Protein AF-Q626S1-F1 (afdb_monomer)

Sequence (153 aa):
MSGNAQKKAASRSMATKKLIIDEFKRRLRDNIKSLNDNFYHIIQAAKVNPDDNAFKNQTGKMTEFYTIKNEMAVRAQLMVRASDELLRLTTDLKEFLILHDFHFLTHNIKQAESQCEDTLRQQSHLHQALDTDVSNMLFALEEEIADNFFLGH

Solvent-accessible surface area (backbone atoms only — not comparable to full-atom values): 8349 Å² total; per-residue (Å²): 126,68,70,62,55,54,52,53,51,52,51,50,51,52,53,52,51,50,53,52,51,52,48,51,54,46,52,51,52,54,29,53,49,49,36,51,55,33,51,50,51,43,54,61,71,67,57,82,64,90,82,61,71,75,84,80,51,65,69,65,51,53,55,50,50,53,50,52,53,52,50,42,52,52,32,53,52,52,34,52,52,29,49,52,52,50,54,51,49,53,50,54,50,51,52,52,51,55,56,50,48,50,53,51,50,54,50,51,50,54,50,50,50,52,53,49,51,53,50,51,52,52,52,51,52,53,50,52,52,50,52,51,53,51,53,52,52,51,51,53,52,52,50,52,48,49,64,70,60,61,74,76,117

Foldseek 3Di:
DPPVVVVVVVVVVVVVVVVVVVVLVVLVVVLVCLLVVLVVLLVVLPDDDPPPPCPDDPVVVVVVVVVSVVSNVVSVVSNVVSVVSVVVSVVVVVVSCVVVVVVVVVVVVVVVVVVVVVVVVVVVVVVVVVVVVVVVVVVVVVVVCCVPPVVPD

InterPro domains:
  IPR009332 Mediator of RNA polymerase II transcription subunit 22 [PF06179] (27-135)
  IPR009332 Mediator of RNA polymerase II transcription subunit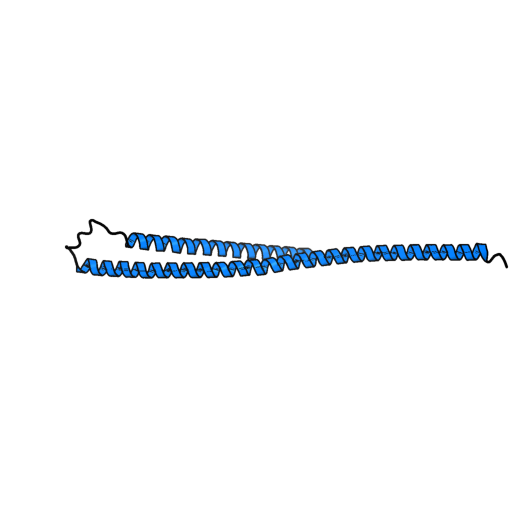 22 [PTHR12434] (4-146)

Radius of gyration: 39.5 Å; Cα contacts (8 Å, |Δi|>4): 34; chains: 1; bounding box: 108×38×96 Å

pLDDT: mean 87.19, std 14.75, range [42.84, 98.75]

Nearest PDB structures (foldseek):
  5y06-assembly1_A  TM=3.766E-01  e=2.842E+00  Mycolicibacterium smegmatis MC2 155
  6ixe-assembly1_A  TM=3.106E-01  e=7.900E+00  Homo sapiens

Secondary structure (DSSP, 8-state):
-HHHHHHHHHHHHHHHHHHHHHHHHHHHHHHHHHHHHHHHHHHHHTPPPTT--TTS-HHHHHHHHHHHHHHHHHHHHHHHHHHHHHHHHHHHHHHHHHHHHHHHHHHHHHHHHHHHHHHHHHHHHHHHHHHHHHHHHHHHHHHHHHHHHGGG-

Mean predicted aligned error: 12.05 Å

Organism: Caenorhabditis briggsae (NCBI:txid6238)

Structure (mmCIF, N/CA/C/O backbone):
data_AF-Q626S1-F1
#
_entry.id   AF-Q626S1-F1
#
loop_
_atom_site.group_PDB
_atom_site.id
_atom_site.type_symbol
_atom_site.label_atom_id
_atom_site.label_alt_id
_atom_site.label_comp_id
_atom_site.label_asym_id
_atom_site.label_entity_id
_atom_site.label_seq_id
_atom_site.pdbx_PDB_ins_code
_atom_site.Cartn_x
_atom_site.Cartn_y
_atom_site.Cartn_z
_atom_site.occupancy
_atom_site.B_iso_or_equiv
_atom_site.auth_seq_id
_atom_site.auth_comp_id
_atom_site.auth_asym_id
_atom_site.auth_atom_id
_atom_site.pdbx_PDB_model_num
ATOM 1 N N . MET A 1 1 ? 7.092 -1.794 -38.006 1.00 43.47 1 MET A N 1
ATOM 2 C CA . MET A 1 1 ? 6.064 -2.723 -37.465 1.00 43.47 1 MET A CA 1
ATOM 3 C C . MET A 1 1 ? 6.169 -2.968 -35.945 1.00 43.47 1 MET A C 1
ATOM 5 O O . MET A 1 1 ? 5.135 -3.189 -35.329 1.00 43.47 1 MET A O 1
ATOM 9 N N . SER A 1 2 ? 7.352 -2.880 -35.310 1.00 54.88 2 SER A N 1
ATOM 10 C CA . SER A 1 2 ? 7.557 -3.176 -33.867 1.00 54.88 2 SER A CA 1
ATOM 11 C C . SER A 1 2 ? 6.795 -2.256 -32.877 1.00 54.88 2 SER A C 1
ATOM 13 O O . SER A 1 2 ? 6.186 -2.738 -31.919 1.00 54.88 2 SER A O 1
ATOM 15 N N . GLY A 1 3 ? 6.703 -0.946 -33.143 1.00 51.97 3 GLY A N 1
ATOM 16 C CA . GLY A 1 3 ? 6.137 0.016 -32.179 1.00 51.97 3 GLY A CA 1
ATOM 17 C C . GLY A 1 3 ? 4.656 -0.179 -31.812 1.00 51.97 3 GLY A C 1
ATOM 18 O O . GLY A 1 3 ? 4.233 0.216 -30.725 1.00 51.97 3 GLY A O 1
ATOM 19 N N . ASN A 1 4 ? 3.851 -0.818 -32.672 1.00 61.94 4 ASN A N 1
ATOM 20 C CA . ASN A 1 4 ? 2.421 -1.015 -32.400 1.00 61.94 4 ASN A CA 1
ATOM 21 C C . ASN A 1 4 ? 2.167 -2.178 -31.420 1.00 61.94 4 ASN A C 1
ATOM 23 O O . ASN A 1 4 ? 1.224 -2.136 -30.628 1.00 61.94 4 ASN A O 1
ATOM 27 N N . ALA A 1 5 ? 3.028 -3.202 -31.432 1.00 60.31 5 ALA A N 1
ATOM 28 C CA . ALA A 1 5 ? 2.944 -4.330 -30.504 1.00 60.31 5 ALA A CA 1
ATOM 29 C C . ALA A 1 5 ? 3.339 -3.914 -29.077 1.00 60.31 5 ALA A C 1
ATOM 31 O O . ALA A 1 5 ? 2.648 -4.260 -28.117 1.00 60.31 5 ALA A O 1
ATOM 32 N N . GLN A 1 6 ? 4.389 -3.099 -28.947 1.00 59.03 6 GLN A N 1
ATOM 33 C CA . GLN A 1 6 ? 4.902 -2.623 -27.660 1.00 59.03 6 GLN A CA 1
ATOM 34 C C . GLN A 1 6 ? 3.920 -1.664 -26.968 1.00 59.03 6 GLN A C 1
ATOM 36 O O . GLN A 1 6 ? 3.636 -1.829 -25.782 1.00 59.03 6 GLN A O 1
ATOM 41 N N . LYS A 1 7 ? 3.278 -0.755 -27.722 1.00 59.50 7 LYS A N 1
ATOM 42 C CA . LYS A 1 7 ? 2.186 0.095 -27.206 1.00 59.50 7 LYS A CA 1
ATOM 43 C C . LYS A 1 7 ? 0.988 -0.724 -26.710 1.00 59.50 7 LYS A C 1
ATOM 45 O O . LYS A 1 7 ? 0.467 -0.454 -25.629 1.00 59.50 7 LYS A O 1
ATOM 50 N N . LYS A 1 8 ? 0.573 -1.761 -27.453 1.00 56.78 8 LYS A N 1
ATOM 51 C CA . LYS A 1 8 ? -0.513 -2.668 -27.028 1.00 56.78 8 LYS A CA 1
ATOM 52 C C . LYS A 1 8 ? -0.146 -3.481 -25.782 1.00 56.78 8 LYS A C 1
ATOM 54 O O . LYS A 1 8 ? -1.013 -3.732 -24.948 1.00 56.78 8 LYS A O 1
ATOM 59 N N . ALA A 1 9 ? 1.106 -3.919 -25.648 1.00 61.66 9 ALA A N 1
ATOM 60 C CA . ALA A 1 9 ? 1.583 -4.628 -24.460 1.00 61.66 9 ALA A CA 1
ATOM 61 C C . ALA A 1 9 ? 1.616 -3.712 -23.225 1.00 61.66 9 ALA A C 1
ATOM 63 O O . ALA A 1 9 ? 1.086 -4.085 -22.180 1.00 61.66 9 ALA A O 1
ATOM 64 N N . ALA A 1 10 ? 2.136 -2.488 -23.366 1.00 64.06 10 ALA A N 1
ATOM 65 C CA . ALA A 1 10 ? 2.145 -1.487 -22.300 1.00 64.06 10 ALA A CA 1
ATOM 66 C C . ALA A 1 10 ? 0.722 -1.105 -21.855 1.00 64.06 10 ALA A C 1
ATOM 68 O O . ALA A 1 10 ? 0.434 -1.069 -20.662 1.00 64.06 10 ALA A O 1
ATOM 69 N N . SER A 1 11 ? -0.197 -0.900 -22.805 1.00 57.75 11 SER A N 1
ATOM 70 C CA . SER A 1 11 ? -1.607 -0.613 -22.514 1.00 57.75 11 SER A CA 1
ATOM 71 C C . SER A 1 11 ? -2.292 -1.755 -21.753 1.00 57.75 11 SER A C 1
ATOM 73 O O . SER A 1 11 ? -2.967 -1.500 -20.754 1.00 57.75 11 SER A O 1
ATOM 75 N N . ARG A 1 12 ? -2.060 -3.016 -22.154 1.00 62.16 12 ARG A N 1
ATOM 76 C CA . ARG A 1 12 ? -2.550 -4.190 -21.411 1.00 62.16 12 ARG A CA 1
ATOM 77 C C . ARG A 1 12 ? -1.968 -4.253 -20.001 1.00 62.16 12 ARG A C 1
ATOM 79 O O . ARG A 1 12 ? -2.728 -4.428 -19.058 1.00 62.16 12 ARG A O 1
ATOM 86 N N . SER A 1 13 ? -0.661 -4.031 -19.847 1.00 73.81 13 SER A N 1
ATOM 87 C CA . SER A 1 13 ? -0.008 -3.983 -18.532 1.00 73.81 13 SER A CA 1
ATOM 88 C C . SER A 1 13 ? -0.624 -2.910 -17.626 1.00 73.81 13 SER A C 1
ATOM 90 O O . SER A 1 13 ? -0.918 -3.182 -16.466 1.00 73.81 13 SER A O 1
ATOM 92 N N . MET A 1 14 ? -0.899 -1.715 -18.158 1.00 73.38 14 MET A N 1
ATOM 93 C CA . MET A 1 14 ? -1.547 -0.633 -17.409 1.00 73.38 14 MET A CA 1
ATOM 94 C C . MET A 1 14 ? -2.982 -0.977 -16.994 1.00 73.38 14 MET A C 1
ATOM 96 O O . MET A 1 14 ? -3.372 -0.693 -15.861 1.00 73.38 14 MET A O 1
ATOM 100 N N . ALA A 1 15 ? -3.760 -1.613 -17.875 1.00 75.81 15 ALA A N 1
ATOM 101 C CA . ALA A 1 15 ? -5.107 -2.073 -17.545 1.00 75.81 15 ALA A CA 1
ATOM 102 C C . ALA A 1 15 ? -5.080 -3.124 -16.423 1.00 75.81 15 ALA A C 1
ATOM 104 O O . ALA A 1 15 ? -5.834 -3.007 -15.458 1.00 75.81 15 ALA A O 1
ATOM 105 N N . THR A 1 16 ? -4.161 -4.092 -16.498 1.00 83.31 16 THR A N 1
ATOM 106 C CA . THR A 1 16 ? -3.956 -5.097 -15.446 1.00 83.31 16 THR A CA 1
ATOM 107 C C . THR A 1 16 ? -3.553 -4.451 -14.119 1.00 83.31 16 THR A C 1
ATOM 109 O O . THR A 1 16 ? -4.148 -4.768 -13.093 1.00 83.31 16 THR A O 1
ATOM 112 N N . LYS A 1 17 ? -2.624 -3.481 -14.125 1.00 84.25 17 LYS A N 1
ATOM 113 C CA . LYS A 1 17 ? -2.235 -2.727 -12.918 1.00 84.25 17 LYS A CA 1
ATOM 114 C C . LYS A 1 17 ? -3.426 -2.030 -12.270 1.00 84.25 17 LYS A C 1
ATOM 116 O O . LYS A 1 17 ? -3.591 -2.101 -11.057 1.00 84.25 17 LYS A O 1
ATOM 121 N N . LYS A 1 18 ? -4.263 -1.365 -13.071 1.00 88.88 18 LYS A N 1
ATOM 122 C CA . LYS A 1 18 ? -5.450 -0.672 -12.562 1.00 88.88 18 LYS A CA 1
ATOM 123 C C . LYS A 1 18 ? -6.416 -1.644 -11.885 1.00 88.88 18 LYS A C 1
ATOM 125 O O . LYS A 1 18 ? -6.856 -1.364 -10.777 1.00 88.88 18 LYS A O 1
ATOM 130 N N . LEU A 1 19 ? -6.693 -2.786 -12.517 1.00 92.06 19 LEU A N 1
ATOM 131 C CA . LEU A 1 19 ? -7.578 -3.808 -11.955 1.00 92.06 19 LEU A CA 1
ATOM 132 C C . LEU A 1 19 ? -7.053 -4.357 -10.623 1.00 92.06 19 LEU A C 1
ATOM 134 O O . LEU A 1 19 ? -7.821 -4.444 -9.669 1.00 92.06 19 LEU A O 1
ATOM 138 N N . ILE A 1 20 ? -5.750 -4.643 -10.532 1.00 92.19 20 ILE A N 1
ATOM 139 C CA . ILE A 1 20 ? -5.119 -5.109 -9.287 1.00 92.19 20 ILE A CA 1
ATOM 140 C C . ILE A 1 20 ? -5.234 -4.047 -8.184 1.00 92.19 20 ILE A C 1
ATOM 142 O O . ILE A 1 20 ? -5.618 -4.348 -7.056 1.00 92.19 20 ILE A O 1
ATOM 146 N N . ILE A 1 21 ? -4.955 -2.779 -8.503 1.00 93.38 21 ILE A N 1
ATOM 147 C CA . ILE A 1 21 ? -5.075 -1.677 -7.538 1.00 93.38 21 ILE A CA 1
ATOM 148 C C . ILE A 1 21 ? -6.527 -1.509 -7.071 1.00 93.38 21 ILE A C 1
ATOM 150 O O . ILE A 1 21 ? -6.773 -1.290 -5.883 1.00 93.38 21 ILE A O 1
ATOM 154 N N . ASP A 1 22 ? -7.495 -1.603 -7.981 1.00 96.06 22 ASP A N 1
ATOM 155 C CA . ASP A 1 22 ? -8.914 -1.495 -7.643 1.00 96.06 22 ASP A CA 1
ATOM 156 C C . ASP A 1 22 ? -9.370 -2.668 -6.758 1.00 96.06 22 ASP A C 1
ATOM 158 O O . ASP A 1 22 ? -10.128 -2.462 -5.803 1.00 96.06 22 ASP A O 1
ATOM 162 N N . GLU A 1 23 ? -8.841 -3.872 -6.990 1.00 97.12 23 GLU A N 1
ATOM 163 C CA . GLU A 1 23 ? -9.035 -5.032 -6.121 1.00 97.12 23 GLU A CA 1
ATOM 164 C C . GLU A 1 23 ? -8.430 -4.824 -4.726 1.00 97.12 23 GLU A C 1
ATOM 166 O O . GLU A 1 23 ? -9.115 -5.050 -3.726 1.00 97.12 23 GLU A O 1
ATOM 171 N N . PHE A 1 24 ? -7.192 -4.334 -4.629 1.00 97.75 24 PHE A N 1
ATOM 172 C CA . PHE A 1 24 ? -6.558 -4.017 -3.346 1.00 97.75 24 PHE A CA 1
ATOM 173 C C . PHE A 1 24 ? -7.348 -2.972 -2.559 1.00 97.75 24 PHE A C 1
ATOM 175 O O . PHE A 1 24 ? -7.618 -3.154 -1.371 1.00 97.75 24 PHE A O 1
ATOM 182 N N . LYS A 1 25 ? -7.803 -1.905 -3.225 1.00 98.00 25 LYS A N 1
ATOM 183 C CA . LYS A 1 25 ? -8.664 -0.889 -2.607 1.00 98.00 25 LYS A CA 1
ATOM 184 C C . LYS A 1 25 ? -9.986 -1.481 -2.124 1.00 98.00 25 LYS A C 1
ATOM 186 O O . LYS A 1 25 ? -10.474 -1.085 -1.067 1.00 98.00 25 LYS A O 1
ATOM 191 N N . ARG A 1 26 ? -10.585 -2.398 -2.891 1.00 98.50 26 ARG A N 1
ATOM 192 C CA . ARG A 1 26 ? -11.812 -3.100 -2.493 1.00 98.50 26 ARG A CA 1
ATOM 193 C C . ARG A 1 26 ? -11.571 -3.946 -1.245 1.00 98.50 26 ARG A C 1
ATOM 195 O O . ARG A 1 26 ? -12.264 -3.744 -0.257 1.00 98.50 26 ARG A O 1
ATOM 202 N N . ARG A 1 27 ? -10.546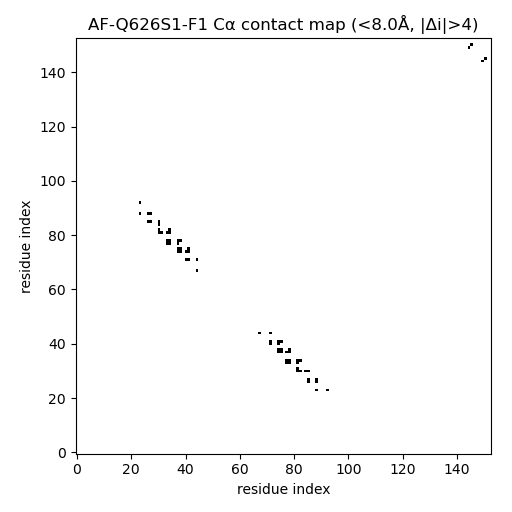 -4.803 -1.251 1.00 98.44 27 ARG A N 1
ATOM 203 C CA . ARG A 1 27 ? -10.163 -5.636 -0.097 1.00 98.44 27 ARG A CA 1
ATOM 204 C C . ARG A 1 27 ? -9.901 -4.799 1.152 1.00 98.44 27 ARG A C 1
ATOM 206 O O . ARG A 1 27 ? -10.364 -5.168 2.225 1.00 98.44 27 ARG A O 1
ATOM 213 N N . LEU A 1 28 ? -9.211 -3.665 1.022 1.00 98.69 28 LEU A N 1
ATOM 214 C CA . LEU A 1 28 ? -8.989 -2.746 2.138 1.00 98.69 28 LEU A CA 1
ATOM 215 C C . LEU A 1 28 ? -10.318 -2.242 2.716 1.00 98.69 28 LEU A C 1
ATOM 217 O O . LEU A 1 28 ? -10.554 -2.371 3.914 1.00 98.69 28 LEU A O 1
ATOM 221 N N . ARG A 1 29 ? -11.200 -1.693 1.869 1.00 98.56 29 ARG A N 1
ATOM 222 C CA . ARG A 1 29 ? -12.496 -1.160 2.316 1.00 98.56 29 ARG A CA 1
ATOM 223 C C . ARG A 1 29 ? -13.368 -2.230 2.965 1.00 98.56 29 ARG A C 1
ATOM 225 O O . ARG A 1 29 ? -13.925 -1.975 4.027 1.00 98.56 29 ARG A O 1
ATOM 232 N N . ASP A 1 30 ? -13.465 -3.403 2.347 1.00 98.69 30 ASP A N 1
ATOM 233 C CA . ASP A 1 30 ? -14.319 -4.497 2.816 1.00 98.69 30 ASP A CA 1
ATOM 234 C C . ASP A 1 30 ? 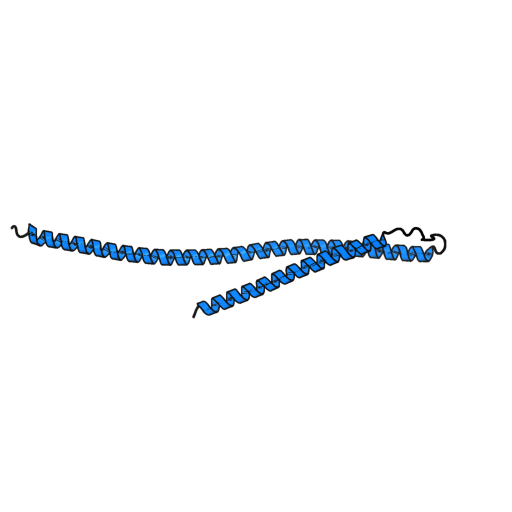-13.849 -5.011 4.189 1.00 98.69 30 ASP A C 1
ATOM 236 O O . ASP A 1 30 ? -14.661 -5.186 5.099 1.00 98.69 30 ASP A O 1
ATOM 240 N N . ASN A 1 31 ? -12.536 -5.182 4.381 1.00 98.75 31 ASN A N 1
ATOM 241 C CA . ASN A 1 31 ? -11.988 -5.659 5.654 1.00 98.75 31 ASN A CA 1
ATOM 242 C C . ASN A 1 31 ? -12.045 -4.599 6.762 1.00 98.75 31 ASN A C 1
ATOM 244 O O . ASN A 1 31 ? -12.391 -4.931 7.893 1.00 98.75 31 ASN A O 1
ATOM 248 N N . ILE A 1 32 ? -11.781 -3.323 6.456 1.00 98.62 32 ILE A N 1
ATOM 249 C CA . ILE A 1 32 ? -11.945 -2.230 7.431 1.00 98.62 32 ILE A CA 1
ATOM 250 C C . ILE A 1 32 ? -13.410 -2.087 7.847 1.00 98.62 32 ILE A C 1
ATOM 252 O O . ILE A 1 32 ? -13.703 -1.933 9.032 1.00 98.62 32 ILE A O 1
ATOM 256 N N . LYS A 1 33 ? -14.342 -2.192 6.894 1.00 98.56 33 LYS A N 1
ATOM 257 C CA . LYS A 1 33 ? -15.774 -2.210 7.198 1.00 98.56 33 LYS A CA 1
ATOM 258 C C . LYS A 1 33 ? -16.128 -3.379 8.115 1.00 98.56 33 LYS A C 1
ATOM 260 O O . LYS A 1 33 ? -16.759 -3.163 9.140 1.00 98.56 33 LYS A O 1
ATOM 265 N N . SER A 1 34 ? -15.664 -4.587 7.794 1.00 98.56 34 SER A N 1
ATOM 266 C CA . SER A 1 34 ? -15.877 -5.770 8.634 1.00 98.56 34 SER A CA 1
ATOM 267 C C . SER A 1 34 ? -15.347 -5.573 10.059 1.00 98.56 34 SER A C 1
ATOM 269 O O . SER A 1 34 ? -16.045 -5.899 11.018 1.00 98.56 34 SER A O 1
ATOM 271 N N . LEU A 1 35 ? -14.149 -5.002 10.224 1.00 98.69 35 LEU A N 1
ATOM 272 C CA . LEU A 1 35 ? -13.595 -4.687 11.545 1.00 98.69 35 LEU A CA 1
ATOM 273 C C . LEU A 1 35 ? -14.495 -3.726 12.322 1.00 98.69 35 LEU A C 1
ATOM 275 O O . LEU A 1 35 ? -14.857 -4.017 13.461 1.00 98.69 35 LEU A O 1
ATOM 279 N N . ASN A 1 36 ? -14.879 -2.613 11.697 1.00 98.56 36 ASN A N 1
ATOM 280 C CA . ASN A 1 36 ? -15.688 -1.579 12.334 1.00 98.56 36 ASN A CA 1
ATOM 281 C C . ASN A 1 36 ? -17.084 -2.087 12.705 1.00 98.56 36 ASN A C 1
ATOM 283 O O . ASN A 1 36 ? -17.520 -1.883 13.837 1.00 98.56 36 ASN A O 1
ATOM 287 N N . ASP A 1 37 ? -17.762 -2.774 11.784 1.00 98.56 37 ASP A N 1
ATOM 288 C CA . ASP A 1 37 ? -19.118 -3.284 11.991 1.00 98.56 37 ASP A CA 1
ATOM 289 C C . ASP A 1 37 ? -19.129 -4.329 13.120 1.00 98.56 37 ASP A C 1
ATOM 291 O O . ASP A 1 37 ? -19.935 -4.249 14.049 1.00 98.56 37 ASP A O 1
ATOM 295 N N . ASN A 1 38 ? -18.192 -5.285 13.102 1.00 98.50 38 ASN A N 1
ATOM 296 C CA . ASN A 1 38 ? -18.110 -6.305 14.149 1.00 98.50 38 ASN A CA 1
ATOM 297 C C . ASN A 1 38 ? -17.730 -5.712 15.508 1.00 98.50 38 ASN A C 1
ATOM 299 O O . ASN A 1 38 ? -18.340 -6.081 16.514 1.00 98.50 38 ASN A O 1
ATOM 303 N N . PHE A 1 39 ? -16.783 -4.772 15.543 1.00 98.44 39 PHE A N 1
ATOM 304 C CA . PHE A 1 39 ? -16.417 -4.075 16.773 1.00 98.44 39 PHE A CA 1
ATOM 305 C C . PHE A 1 39 ? -17.606 -3.305 17.351 1.00 98.44 39 PHE A C 1
ATOM 307 O O . PHE A 1 39 ? -17.925 -3.452 18.530 1.00 98.44 39 PHE A O 1
ATOM 314 N N . TYR A 1 40 ? -18.316 -2.546 16.515 1.00 97.88 40 TYR A N 1
ATOM 315 C CA . TYR A 1 40 ? -19.509 -1.807 16.917 1.00 97.88 40 TYR A CA 1
ATOM 316 C C . TYR A 1 40 ? -20.565 -2.723 17.546 1.00 97.88 40 TYR A C 1
ATOM 318 O O . TYR A 1 40 ? -21.064 -2.434 18.633 1.00 97.88 40 TYR A O 1
ATOM 326 N N . HIS A 1 41 ? -20.868 -3.861 16.918 1.00 96.25 41 HIS A N 1
ATOM 327 C CA . HIS A 1 41 ? -21.846 -4.809 17.453 1.00 96.25 41 HIS A CA 1
ATOM 328 C C . HIS A 1 41 ? -21.412 -5.449 18.778 1.00 96.25 41 HIS A C 1
ATOM 330 O O . HIS A 1 41 ? -22.253 -5.632 19.656 1.00 96.25 41 HIS A O 1
ATOM 336 N N . ILE A 1 42 ? -20.118 -5.738 18.963 1.00 97.12 42 ILE A N 1
ATOM 337 C CA . ILE A 1 42 ? -19.586 -6.214 20.251 1.00 97.12 42 ILE A CA 1
ATOM 338 C C . ILE A 1 42 ? -19.817 -5.165 21.343 1.00 97.12 42 ILE A C 1
ATOM 340 O O . ILE A 1 42 ? -20.290 -5.504 22.426 1.00 97.12 42 ILE A O 1
ATOM 344 N N . ILE A 1 43 ? -19.525 -3.893 21.060 1.00 95.06 43 ILE A N 1
ATOM 345 C CA . ILE A 1 43 ? -19.743 -2.809 22.023 1.00 95.06 43 ILE A CA 1
ATOM 346 C C . ILE A 1 43 ? -21.228 -2.661 22.352 1.00 95.06 43 ILE A C 1
ATOM 348 O O . ILE A 1 43 ? -21.574 -2.545 23.523 1.00 95.06 43 ILE A O 1
ATOM 352 N N . GLN A 1 44 ? -22.110 -2.718 21.351 1.00 92.62 44 GLN A N 1
ATOM 353 C CA . GLN A 1 44 ? -23.557 -2.624 21.559 1.00 92.62 44 GLN A CA 1
ATOM 354 C C . GLN A 1 44 ? -24.097 -3.771 22.421 1.00 92.62 44 GLN A C 1
ATOM 356 O O . GLN A 1 44 ? -24.907 -3.520 23.310 1.00 92.62 44 GLN A O 1
ATOM 361 N N . ALA A 1 45 ? -23.615 -4.996 22.203 1.00 89.62 45 ALA A N 1
ATOM 362 C CA . ALA A 1 45 ? -23.964 -6.169 23.002 1.00 89.62 45 ALA A CA 1
ATOM 363 C C . ALA A 1 45 ? -23.441 -6.097 24.448 1.00 89.62 45 ALA A C 1
ATOM 365 O O . ALA A 1 45 ? -24.059 -6.642 25.357 1.00 89.62 45 ALA A O 1
ATOM 366 N N . ALA A 1 46 ? -22.318 -5.411 24.674 1.00 88.00 46 ALA A N 1
ATOM 367 C CA . ALA A 1 46 ? -21.724 -5.240 25.998 1.00 88.00 46 ALA A CA 1
ATOM 368 C C . ALA A 1 46 ? -22.380 -4.124 26.837 1.00 88.00 46 ALA A C 1
ATOM 370 O O . ALA A 1 46 ? -22.029 -3.953 28.007 1.00 88.00 46 ALA A O 1
ATOM 371 N N . LYS A 1 47 ? -23.305 -3.337 26.269 1.00 85.88 47 LYS A N 1
ATOM 372 C CA . LYS A 1 47 ? -23.977 -2.255 27.001 1.00 85.88 47 LYS A CA 1
ATOM 373 C C . LYS A 1 47 ? -24.877 -2.826 28.094 1.00 85.88 47 LYS A C 1
ATOM 375 O O . LYS A 1 47 ? -25.795 -3.592 27.824 1.00 85.88 47 LYS A O 1
ATOM 380 N N . VAL A 1 48 ? -24.655 -2.380 29.326 1.00 74.94 48 VAL A N 1
ATOM 381 C CA . VAL A 1 48 ? -25.526 -2.688 30.465 1.00 74.94 48 VAL A CA 1
ATOM 382 C C . VAL A 1 48 ? -26.772 -1.808 30.385 1.00 74.94 48 VAL A C 1
ATOM 384 O O . VAL A 1 48 ? -26.661 -0.582 30.429 1.00 74.94 48 VAL A O 1
ATOM 387 N N . ASN A 1 49 ? -27.956 -2.416 30.283 1.00 72.00 49 ASN A N 1
ATOM 388 C CA . ASN A 1 49 ? -29.218 -1.690 30.411 1.00 72.00 49 ASN A CA 1
ATOM 389 C C . ASN A 1 49 ? -29.604 -1.586 31.896 1.00 72.00 49 ASN A C 1
ATOM 391 O O . ASN A 1 49 ? -29.772 -2.619 32.544 1.00 72.00 49 ASN A O 1
ATOM 395 N N . PRO A 1 50 ? -29.767 -0.373 32.451 1.00 68.00 50 PRO A N 1
ATOM 396 C CA . PRO A 1 50 ? -30.117 -0.199 33.862 1.00 68.00 50 PRO A CA 1
ATOM 397 C C . PRO A 1 50 ? -31.531 -0.706 34.187 1.00 68.00 50 PRO A C 1
ATOM 399 O O . PRO A 1 50 ? -31.768 -1.179 35.294 1.00 68.00 50 PRO A O 1
ATOM 402 N N . ASP A 1 51 ? -32.446 -0.667 33.213 1.00 66.81 51 ASP A N 1
ATOM 403 C CA . ASP A 1 51 ? -33.850 -1.081 33.365 1.00 66.81 51 ASP A CA 1
ATOM 404 C C . ASP A 1 51 ? -34.069 -2.587 33.223 1.00 66.81 51 ASP A C 1
ATOM 406 O O . ASP A 1 51 ? -35.211 -3.064 33.175 1.00 66.81 51 ASP A O 1
ATOM 410 N N . ASP A 1 52 ? -32.986 -3.356 33.124 1.00 63.22 52 ASP A N 1
ATOM 411 C CA . ASP A 1 52 ? -33.078 -4.780 32.904 1.00 63.22 52 ASP A CA 1
ATOM 412 C C . ASP A 1 52 ? -33.512 -5.467 34.208 1.00 63.22 52 ASP A C 1
ATOM 414 O O . ASP A 1 52 ? -32.705 -5.968 34.984 1.00 63.22 52 ASP A O 1
ATOM 418 N N . ASN A 1 53 ? -34.825 -5.441 34.470 1.00 54.75 53 ASN A N 1
ATOM 419 C CA . ASN A 1 53 ? -35.524 -5.997 35.628 1.00 54.75 53 ASN A CA 1
ATOM 420 C C . ASN A 1 53 ? -35.211 -7.499 35.775 1.00 54.75 53 ASN A C 1
ATOM 422 O O . ASN A 1 53 ? -35.971 -8.372 35.347 1.00 54.75 53 ASN A O 1
ATOM 426 N N . ALA A 1 54 ? -34.048 -7.807 36.350 1.00 55.91 54 ALA A N 1
ATOM 427 C CA . ALA A 1 54 ? -33.376 -9.107 36.350 1.00 55.91 54 ALA A CA 1
ATOM 428 C C . ALA A 1 54 ? -34.169 -10.239 37.020 1.00 55.91 54 ALA A C 1
ATOM 430 O O . ALA A 1 54 ? -33.855 -11.410 36.834 1.00 55.91 54 ALA A O 1
ATOM 431 N N . PHE A 1 55 ? -35.235 -9.919 37.752 1.00 54.47 55 PHE A N 1
ATOM 432 C CA . PHE A 1 55 ? -35.897 -10.868 38.643 1.00 54.47 55 PHE A CA 1
ATOM 433 C C . PHE A 1 55 ? -37.133 -11.574 38.066 1.00 54.47 55 PHE A C 1
ATOM 435 O O . PHE A 1 55 ? -37.634 -12.489 38.710 1.00 54.47 55 PHE A O 1
ATOM 442 N N . LYS A 1 56 ? -37.645 -11.201 36.881 1.00 57.53 56 LYS A N 1
ATOM 443 C CA . LYS A 1 56 ? -38.959 -11.708 36.420 1.00 57.53 56 LYS A CA 1
ATOM 444 C C . LYS A 1 56 ? -38.930 -12.925 35.483 1.00 57.53 56 LYS A C 1
ATOM 446 O O . LYS A 1 56 ? -39.944 -13.601 35.388 1.00 57.53 56 LYS A O 1
ATOM 451 N N . ASN A 1 57 ? -37.817 -13.225 34.805 1.00 56.00 57 ASN A N 1
ATOM 452 C CA . ASN A 1 57 ? -37.752 -14.339 33.841 1.00 56.00 57 ASN A CA 1
ATOM 453 C C . ASN A 1 57 ? -36.330 -14.928 33.738 1.00 56.00 57 ASN A C 1
ATOM 455 O O . ASN A 1 57 ? -35.571 -14.600 32.828 1.00 56.00 57 ASN A O 1
ATOM 459 N N . GLN A 1 58 ? -35.942 -15.783 34.690 1.00 63.66 58 GLN A N 1
ATOM 460 C CA . GLN A 1 58 ? -34.566 -16.304 34.777 1.00 63.66 58 GLN A CA 1
ATOM 461 C C . GLN A 1 58 ? -34.170 -17.163 33.560 1.00 63.66 58 GLN A C 1
ATOM 463 O O . GLN A 1 58 ? -33.088 -16.981 33.006 1.00 63.66 58 GLN A O 1
ATOM 468 N N . THR A 1 59 ? -35.046 -18.056 33.088 1.00 67.56 59 THR A N 1
ATOM 469 C CA . THR A 1 59 ? -34.712 -19.007 32.007 1.00 67.56 59 THR A CA 1
ATOM 470 C C . THR A 1 59 ? -34.557 -18.335 30.638 1.00 67.56 59 THR A C 1
ATOM 472 O O . THR A 1 59 ? -33.623 -18.646 29.896 1.00 67.56 59 THR A O 1
ATOM 475 N N . GLY A 1 60 ? -35.441 -17.383 30.310 1.00 68.94 60 GLY A N 1
ATOM 476 C CA . GLY A 1 60 ? -35.356 -16.605 29.067 1.00 68.94 60 GLY A CA 1
ATOM 477 C C . GLY A 1 60 ? -34.071 -15.778 29.003 1.00 68.94 60 GLY A C 1
ATOM 478 O O . GLY A 1 60 ? -33.368 -15.814 27.995 1.00 68.94 60 GLY A O 1
ATOM 479 N N . LYS A 1 61 ? -33.699 -15.151 30.129 1.00 72.81 61 LYS A N 1
ATOM 480 C CA . LYS A 1 61 ? -32.461 -14.371 30.248 1.00 72.81 61 LYS A CA 1
ATOM 481 C C . LYS A 1 61 ? -31.197 -15.221 30.128 1.00 72.81 61 LYS A C 1
ATOM 483 O O . LYS A 1 61 ? -30.230 -14.761 29.533 1.00 72.81 61 LYS A O 1
ATOM 488 N N . MET A 1 62 ? -31.195 -16.467 30.613 1.00 83.75 62 MET A N 1
ATOM 489 C CA . MET A 1 62 ? -30.046 -17.364 30.405 1.00 83.75 62 MET A CA 1
ATOM 490 C C . MET A 1 62 ? -29.840 -17.692 28.923 1.00 83.75 62 MET A C 1
ATOM 492 O O . MET A 1 62 ? -28.714 -17.645 28.433 1.00 83.75 62 MET A O 1
ATOM 496 N N . THR A 1 63 ? -30.917 -17.995 28.192 1.00 87.56 63 THR A N 1
ATOM 497 C CA . THR A 1 63 ? -30.832 -18.314 26.755 1.00 87.56 63 THR A CA 1
ATOM 498 C C . THR A 1 63 ? -30.355 -17.108 25.944 1.00 87.56 63 THR A C 1
ATOM 500 O O . THR A 1 63 ? -29.463 -17.236 25.104 1.00 87.56 63 THR A O 1
ATOM 503 N N . GLU A 1 64 ? -30.905 -15.927 26.228 1.00 86.31 64 GLU A N 1
ATOM 504 C CA . GLU A 1 64 ? -30.490 -14.664 25.615 1.00 86.31 64 GLU A CA 1
ATOM 505 C C . GLU A 1 64 ? -29.019 -14.349 25.913 1.00 86.31 64 GLU A C 1
ATOM 507 O O . GLU A 1 64 ? -28.247 -14.086 24.992 1.00 86.31 64 GLU A O 1
ATOM 512 N N . PHE A 1 65 ? -28.592 -14.497 27.171 1.00 86.44 65 PHE A N 1
ATOM 513 C CA . PHE A 1 65 ? -27.201 -14.313 27.579 1.00 86.44 65 PHE A CA 1
ATOM 514 C C . PHE A 1 65 ? -26.239 -15.205 26.785 1.00 86.44 65 PHE A C 1
ATOM 516 O O . PHE A 1 65 ? -25.241 -14.720 26.248 1.00 86.44 65 PHE A O 1
ATOM 523 N N . TYR A 1 66 ? -26.531 -16.506 26.667 1.00 90.44 66 TYR A N 1
ATOM 524 C CA . TYR A 1 66 ? -25.686 -17.413 25.883 1.00 90.44 66 TYR A CA 1
ATOM 525 C C . TYR A 1 66 ? -25.705 -17.084 24.388 1.00 90.44 66 TYR A C 1
ATOM 527 O O . TYR A 1 66 ? -24.674 -17.214 23.729 1.00 90.44 66 TYR A O 1
ATOM 535 N N . THR A 1 67 ? -26.841 -16.626 23.860 1.00 92.06 67 THR A N 1
ATOM 536 C CA . THR A 1 67 ? -26.964 -16.206 22.457 1.00 92.06 67 THR A CA 1
ATOM 537 C C . THR A 1 67 ? -26.065 -15.007 22.170 1.00 92.06 67 THR A C 1
ATOM 539 O O . THR A 1 67 ? -25.233 -15.075 21.266 1.00 92.06 67 THR A O 1
ATOM 542 N N . ILE A 1 68 ? -26.147 -13.958 22.994 1.00 91.62 68 ILE A N 1
ATOM 543 C CA . ILE A 1 68 ? -25.314 -12.755 22.871 1.00 91.62 68 ILE A CA 1
ATOM 544 C C . ILE A 1 68 ? -23.833 -13.106 23.040 1.00 91.62 68 ILE A C 1
ATOM 546 O O . ILE A 1 68 ? -22.998 -12.686 22.240 1.00 91.62 68 ILE A O 1
ATOM 550 N N . LYS A 1 69 ? -23.492 -13.930 24.039 1.00 92.19 69 LYS A N 1
ATOM 551 C CA . LYS A 1 69 ? -22.113 -14.386 24.263 1.00 92.19 69 LYS A CA 1
ATOM 552 C C . LYS A 1 69 ? -21.541 -15.096 23.032 1.00 92.19 69 LYS A C 1
ATOM 554 O O . LYS A 1 69 ? -20.406 -14.821 22.640 1.00 92.19 69 LYS A O 1
ATOM 559 N N . ASN A 1 70 ? -22.309 -16.002 22.428 1.00 95.81 70 ASN A N 1
ATOM 560 C CA . ASN A 1 70 ? -21.890 -16.726 21.229 1.00 95.81 70 ASN A CA 1
ATOM 561 C C . ASN A 1 70 ? -21.759 -15.785 20.025 1.00 95.81 70 ASN A C 1
ATOM 563 O O . ASN A 1 70 ? -20.784 -15.884 19.282 1.00 95.81 70 ASN A O 1
ATOM 567 N N . GLU A 1 71 ? -22.683 -14.837 19.859 1.00 95.94 71 GLU A N 1
ATOM 568 C CA . GLU A 1 71 ? -22.593 -13.820 18.811 1.00 95.94 71 GLU A CA 1
ATOM 569 C C . GLU A 1 71 ? -21.318 -12.976 18.957 1.00 95.94 71 GLU A C 1
ATOM 571 O O . GLU A 1 71 ? -20.559 -12.839 17.998 1.00 95.94 71 GLU A O 1
ATOM 576 N N . MET A 1 72 ? -21.027 -12.465 20.158 1.00 96.75 72 MET A N 1
ATOM 577 C CA . MET A 1 72 ? -19.811 -11.689 20.426 1.00 96.75 72 MET A CA 1
ATOM 578 C C . MET A 1 72 ? -18.540 -12.485 20.108 1.00 96.75 72 MET A C 1
ATOM 580 O O . MET A 1 72 ? -17.608 -11.940 19.514 1.00 96.75 72 MET A O 1
ATOM 584 N N . ALA A 1 73 ? -18.505 -13.776 20.456 1.00 97.75 73 ALA A N 1
ATOM 585 C CA . ALA A 1 73 ? -17.376 -14.649 20.145 1.00 97.75 73 ALA A CA 1
ATOM 586 C C . ALA A 1 73 ? -17.167 -14.802 18.628 1.00 97.75 73 ALA A C 1
ATOM 588 O O . ALA A 1 73 ? -16.044 -14.651 18.144 1.00 97.75 73 ALA A O 1
ATOM 589 N N . VAL A 1 74 ? -18.243 -15.026 17.866 1.00 98.25 74 VAL A N 1
ATOM 590 C CA . VAL A 1 74 ? -18.186 -15.104 16.396 1.00 98.25 74 VAL A CA 1
ATOM 591 C C . VAL A 1 74 ? -17.712 -13.780 15.797 1.00 98.25 74 VAL A C 1
ATOM 593 O O . VAL A 1 74 ? -16.864 -13.767 14.905 1.00 98.25 74 VAL A O 1
ATOM 596 N N . ARG A 1 75 ? -18.197 -12.644 16.303 1.00 98.12 75 ARG A N 1
ATOM 597 C CA . ARG A 1 75 ? -17.767 -11.319 15.831 1.00 98.12 75 ARG A CA 1
ATOM 598 C C . ARG A 1 75 ? -16.290 -11.061 16.086 1.00 98.12 75 ARG A C 1
ATOM 600 O O . ARG A 1 75 ? -15.604 -10.574 15.190 1.00 98.12 75 ARG A O 1
ATOM 607 N N . ALA A 1 76 ? -15.783 -11.443 17.255 1.00 98.50 76 ALA A N 1
ATOM 608 C CA . ALA A 1 76 ? -14.360 -11.344 17.557 1.00 98.50 76 ALA A CA 1
ATOM 609 C C . ALA A 1 76 ? -13.523 -12.192 16.580 1.00 98.50 76 ALA A C 1
ATOM 611 O O . ALA A 1 76 ? -12.513 -11.720 16.061 1.00 98.50 76 ALA A O 1
ATOM 612 N N . GLN A 1 77 ? -13.977 -13.405 16.245 1.00 98.44 77 GLN A N 1
ATOM 613 C CA . GLN A 1 77 ? -13.324 -14.244 15.232 1.00 98.44 77 GLN A CA 1
ATOM 614 C C . GLN A 1 77 ? -13.341 -13.602 13.836 1.00 98.44 77 GLN A C 1
ATOM 616 O O . GLN A 1 77 ? -12.333 -13.635 13.129 1.00 98.44 77 GLN A O 1
ATOM 621 N N . LEU A 1 78 ? -14.454 -12.977 13.436 1.00 98.56 78 LEU A N 1
ATOM 622 C CA . LEU A 1 78 ? -14.545 -12.247 12.167 1.00 98.56 78 LEU A CA 1
ATOM 623 C C . LEU A 1 78 ? -13.577 -11.055 12.111 1.00 98.56 78 LEU A C 1
ATOM 625 O O . LEU A 1 78 ? -12.999 -10.798 11.055 1.00 98.56 78 LEU A O 1
ATOM 629 N N . MET A 1 79 ? -13.352 -10.363 13.234 1.00 98.69 79 MET A N 1
ATOM 630 C CA . MET A 1 79 ? -12.356 -9.289 13.322 1.00 98.69 79 MET A CA 1
ATOM 631 C C . MET A 1 79 ? -10.922 -9.805 13.160 1.00 98.69 79 MET A C 1
ATOM 633 O O . MET A 1 79 ? -10.128 -9.194 12.442 1.00 98.69 79 MET A O 1
ATOM 637 N N . VAL A 1 80 ? -10.588 -10.939 13.785 1.00 98.62 80 VAL A N 1
ATOM 638 C CA . VAL A 1 80 ? -9.270 -11.576 13.614 1.00 98.62 80 VAL A CA 1
ATOM 639 C C . VAL A 1 80 ? -9.057 -11.943 12.148 1.00 98.62 80 VAL A C 1
ATOM 641 O O . VAL A 1 80 ? -8.060 -11.543 11.555 1.00 98.62 80 VAL A O 1
ATOM 644 N N . ARG A 1 81 ? -10.050 -12.579 11.516 1.00 98.44 81 ARG A N 1
ATOM 645 C CA . ARG A 1 81 ? -9.994 -12.914 10.088 1.00 98.44 81 ARG A CA 1
ATOM 646 C C . ARG A 1 81 ? -9.792 -11.679 9.204 1.00 98.44 81 ARG A C 1
ATOM 648 O O . ARG A 1 81 ? -8.977 -11.716 8.290 1.00 98.44 81 ARG A O 1
ATOM 655 N N . ALA A 1 82 ? -10.525 -10.594 9.453 1.00 98.62 82 ALA A N 1
ATOM 656 C CA . ALA A 1 82 ? -10.362 -9.357 8.690 1.00 98.62 82 ALA A CA 1
ATOM 657 C C . ALA A 1 82 ? -8.956 -8.754 8.869 1.00 98.62 82 ALA A C 1
ATOM 659 O O . ALA A 1 82 ? -8.377 -8.245 7.911 1.00 98.62 82 ALA A O 1
ATOM 660 N N . SER A 1 83 ? -8.383 -8.855 10.071 1.00 98.62 83 SER A N 1
ATOM 661 C CA . SER A 1 83 ? -7.003 -8.436 10.348 1.00 98.62 83 SER A CA 1
ATOM 662 C C . SER A 1 83 ? -5.978 -9.273 9.576 1.00 98.62 83 SER A C 1
ATOM 664 O O . SER A 1 83 ? -5.075 -8.709 8.959 1.00 98.62 83 SER A O 1
ATOM 666 N N . ASP A 1 84 ? -6.147 -10.596 9.535 1.00 98.50 84 ASP A N 1
ATOM 667 C CA . ASP A 1 84 ? -5.276 -11.494 8.765 1.00 98.50 84 ASP A CA 1
ATOM 668 C C . ASP A 1 84 ? -5.339 -11.204 7.257 1.00 98.50 84 ASP A C 1
ATOM 670 O O . ASP A 1 84 ? -4.317 -11.203 6.565 1.00 98.50 84 ASP A O 1
ATOM 674 N N . GLU A 1 85 ? -6.528 -10.899 6.733 1.00 98.56 85 GLU A N 1
ATOM 675 C CA . GLU A 1 85 ? -6.705 -10.500 5.333 1.00 98.56 85 GLU A CA 1
ATOM 676 C C . GLU A 1 85 ? -6.022 -9.163 5.012 1.00 98.56 85 GLU A C 1
ATOM 678 O O . GLU A 1 85 ? -5.464 -9.003 3.923 1.00 98.56 85 GLU A O 1
ATOM 683 N N . LEU A 1 86 ? -6.010 -8.210 5.952 1.00 98.69 86 LEU A N 1
ATOM 684 C CA . LEU A 1 86 ? -5.264 -6.953 5.812 1.00 98.69 86 LEU A CA 1
ATOM 685 C C . LEU A 1 86 ? -3.747 -7.173 5.860 1.00 98.69 86 LEU A C 1
ATOM 687 O O . LEU A 1 86 ? -3.006 -6.532 5.107 1.00 98.69 86 LEU A O 1
ATOM 691 N N . LEU A 1 87 ? -3.273 -8.096 6.700 1.00 98.44 87 LEU A N 1
ATOM 692 C CA . LEU A 1 87 ? -1.864 -8.485 6.723 1.00 98.44 87 LEU A CA 1
ATOM 693 C C . LEU A 1 87 ? -1.453 -9.105 5.382 1.00 98.44 87 LEU A C 1
ATOM 695 O O . LEU A 1 87 ? -0.452 -8.693 4.796 1.00 98.44 87 LEU A O 1
ATOM 699 N N . ARG A 1 88 ? -2.266 -10.023 4.847 1.00 98.31 88 ARG A N 1
ATOM 700 C CA . ARG A 1 88 ? -2.045 -10.613 3.519 1.00 98.31 88 ARG A CA 1
ATOM 701 C C . ARG A 1 88 ? -2.052 -9.557 2.420 1.00 98.31 88 ARG A C 1
ATOM 703 O O . ARG A 1 88 ? -1.139 -9.527 1.606 1.00 98.31 88 ARG A O 1
ATOM 710 N N . LEU A 1 89 ? -3.020 -8.641 2.444 1.00 98.31 89 LEU A N 1
ATOM 711 C CA . LEU A 1 89 ? -3.082 -7.518 1.506 1.00 98.31 89 LEU A CA 1
ATOM 712 C C . LEU A 1 89 ? -1.806 -6.664 1.547 1.00 98.31 89 LEU A C 1
A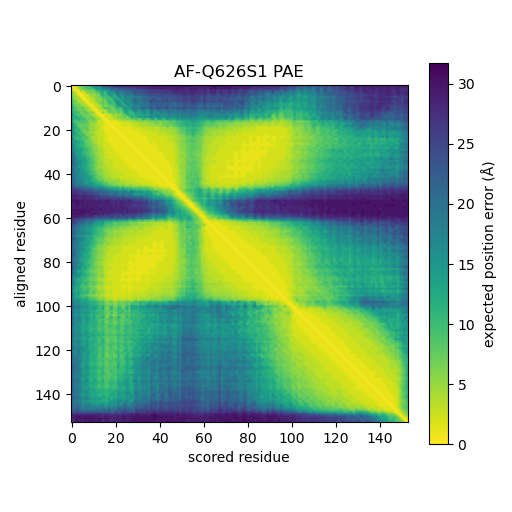TOM 714 O O . LEU A 1 89 ? -1.338 -6.205 0.510 1.00 98.31 89 LEU A O 1
ATOM 718 N N . THR A 1 90 ? -1.223 -6.464 2.730 1.00 97.81 90 THR A N 1
ATOM 719 C CA . THR A 1 90 ? 0.041 -5.731 2.880 1.00 97.81 90 THR A CA 1
ATOM 720 C C . THR A 1 90 ? 1.200 -6.461 2.203 1.00 97.81 90 THR A C 1
ATOM 722 O O . THR A 1 90 ? 2.037 -5.819 1.569 1.00 97.81 90 THR A O 1
ATOM 725 N N . THR A 1 91 ? 1.255 -7.789 2.309 1.00 97.25 91 THR A N 1
ATOM 726 C CA . THR A 1 91 ? 2.239 -8.610 1.590 1.00 97.25 91 THR A CA 1
ATOM 727 C C . THR A 1 91 ? 2.034 -8.517 0.079 1.00 97.25 91 THR A C 1
ATOM 729 O O . THR A 1 91 ? 2.980 -8.183 -0.630 1.00 97.25 91 THR A O 1
ATOM 732 N N . ASP A 1 92 ? 0.798 -8.679 -0.398 1.00 96.12 92 ASP A N 1
ATOM 733 C CA . ASP A 1 92 ? 0.467 -8.596 -1.828 1.00 96.12 92 ASP A CA 1
ATOM 734 C C . ASP A 1 92 ? 0.844 -7.224 -2.419 1.00 96.12 92 ASP A C 1
ATOM 736 O O . ASP A 1 92 ? 1.357 -7.125 -3.534 1.00 96.12 92 ASP A O 1
ATOM 740 N N . LEU A 1 93 ? 0.636 -6.143 -1.657 1.00 95.19 93 LEU A N 1
ATOM 741 C CA 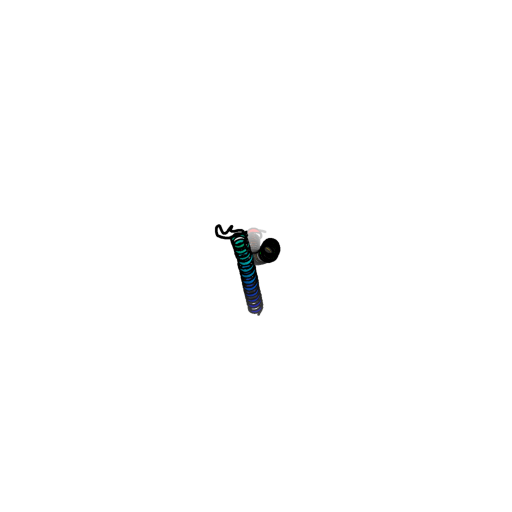. LEU A 1 93 ? 1.042 -4.789 -2.041 1.00 95.19 93 LEU A CA 1
ATOM 742 C C . LEU A 1 93 ? 2.561 -4.658 -2.179 1.00 95.19 93 LEU A C 1
ATOM 744 O O . LEU A 1 93 ? 3.036 -4.035 -3.131 1.00 95.19 93 LEU A O 1
ATOM 748 N N . LYS A 1 94 ? 3.328 -5.231 -1.245 1.00 93.62 94 LYS A N 1
ATOM 749 C CA . LYS A 1 94 ? 4.795 -5.224 -1.313 1.00 93.62 94 LYS A CA 1
ATOM 750 C C . LYS A 1 94 ? 5.276 -5.976 -2.546 1.00 93.62 94 LYS A C 1
ATOM 752 O O . LYS A 1 94 ? 6.082 -5.435 -3.295 1.00 93.62 94 LYS A O 1
ATOM 757 N N . GLU A 1 95 ? 4.753 -7.174 -2.788 1.00 92.06 95 GLU A N 1
ATOM 758 C CA . GLU A 1 95 ? 5.096 -7.970 -3.970 1.00 92.06 95 GLU A CA 1
ATOM 759 C C . GLU A 1 95 ? 4.763 -7.229 -5.270 1.00 92.06 95 GLU A C 1
ATOM 761 O O . GLU A 1 95 ? 5.609 -7.131 -6.159 1.00 92.06 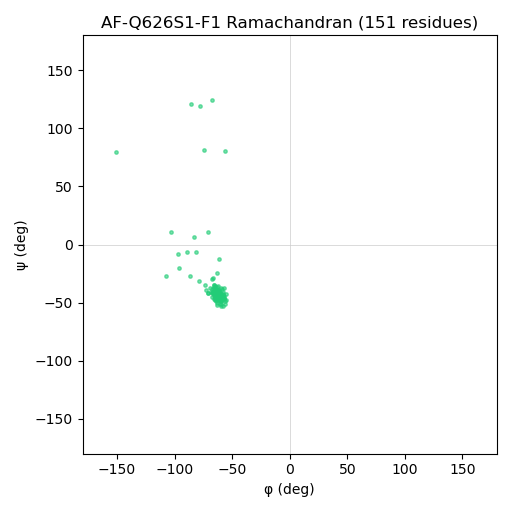95 GLU A O 1
ATOM 766 N N . PHE A 1 96 ? 3.570 -6.634 -5.357 1.00 90.94 96 PHE A N 1
ATOM 767 C CA . PHE A 1 96 ? 3.147 -5.834 -6.506 1.00 90.94 96 PHE A CA 1
ATOM 768 C C . PHE A 1 96 ? 4.109 -4.675 -6.792 1.00 90.94 96 PHE A C 1
ATOM 770 O O . PHE A 1 96 ? 4.508 -4.473 -7.941 1.00 90.94 96 PHE A O 1
ATOM 777 N N . LEU A 1 97 ? 4.497 -3.918 -5.762 1.00 87.44 97 LEU A N 1
ATOM 778 C CA . LEU A 1 97 ? 5.416 -2.789 -5.910 1.00 87.44 97 LEU A CA 1
ATOM 779 C C . LEU A 1 97 ? 6.810 -3.253 -6.329 1.00 87.4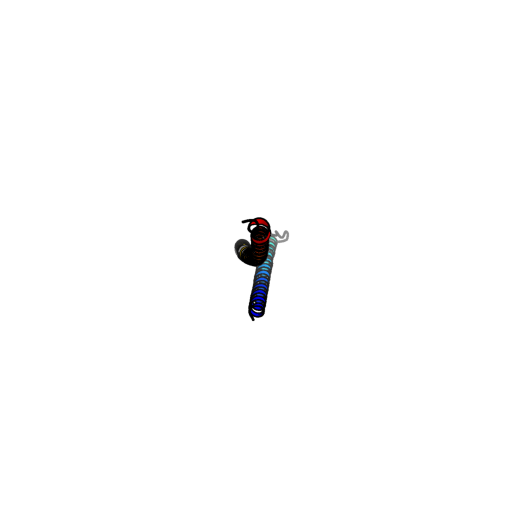4 97 LEU A C 1
ATOM 781 O O . LEU A 1 97 ? 7.354 -2.713 -7.288 1.00 87.44 97 LEU A O 1
ATOM 785 N N . ILE A 1 98 ? 7.348 -4.281 -5.669 1.00 87.75 98 ILE A N 1
ATOM 786 C CA . ILE A 1 98 ? 8.670 -4.838 -5.969 1.00 87.75 98 ILE A CA 1
ATOM 787 C C . ILE A 1 98 ? 8.732 -5.307 -7.427 1.00 87.75 98 ILE A C 1
ATOM 789 O O . ILE A 1 98 ? 9.602 -4.880 -8.186 1.00 87.75 98 ILE A O 1
ATOM 793 N N . LEU A 1 99 ? 7.787 -6.149 -7.854 1.00 85.25 99 LEU A N 1
ATOM 794 C CA . LEU A 1 99 ? 7.788 -6.704 -9.208 1.00 85.25 99 LEU A CA 1
ATOM 795 C C . LEU A 1 99 ? 7.615 -5.617 -10.274 1.00 85.25 99 LEU A C 1
ATOM 797 O O . LEU A 1 99 ? 8.284 -5.642 -11.310 1.00 85.25 99 LEU A O 1
ATOM 801 N N . HIS A 1 100 ? 6.728 -4.648 -10.048 1.00 81.19 100 HIS A N 1
ATOM 802 C CA . HIS A 1 100 ? 6.499 -3.598 -11.034 1.00 81.19 100 HIS A CA 1
ATOM 803 C C . HIS A 1 100 ? 7.623 -2.577 -11.122 1.00 81.19 100 HIS A C 1
ATOM 805 O O . HIS A 1 100 ? 7.888 -2.107 -12.233 1.00 81.19 100 HIS A O 1
ATOM 811 N N . ASP A 1 101 ? 8.275 -2.254 -10.008 1.00 81.62 101 ASP A N 1
ATOM 812 C CA . ASP A 1 101 ? 9.405 -1.334 -10.009 1.00 81.62 101 ASP A CA 1
ATOM 813 C C . ASP A 1 101 ? 10.600 -1.953 -10.741 1.00 81.62 101 ASP A C 1
ATOM 815 O O . ASP A 1 101 ? 11.167 -1.322 -11.628 1.00 81.62 101 ASP A O 1
ATOM 819 N N . PHE A 1 102 ? 10.886 -3.244 -10.529 1.00 81.69 102 PHE A N 1
ATOM 820 C CA . PHE A 1 102 ? 11.918 -3.940 -11.306 1.00 81.69 102 PHE A CA 1
ATOM 821 C C . PHE A 1 102 ? 11.619 -3.974 -12.803 1.00 81.69 102 PHE A C 1
ATOM 823 O O . PHE A 1 102 ? 12.526 -3.760 -13.609 1.00 81.69 102 PHE A O 1
ATOM 830 N N . HIS A 1 103 ? 10.369 -4.210 -13.212 1.00 82.19 103 HIS A N 1
ATOM 831 C CA . HIS A 1 103 ? 10.011 -4.161 -14.631 1.00 82.19 103 HIS A CA 1
ATOM 832 C C . HIS A 1 103 ? 10.193 -2.760 -15.230 1.00 82.19 103 HIS A C 1
ATOM 834 O O . HIS A 1 103 ? 10.680 -2.639 -16.356 1.00 82.19 103 HIS A O 1
ATOM 840 N N . PHE A 1 104 ? 9.816 -1.713 -14.493 1.00 81.69 104 PHE A N 1
ATOM 841 C CA . PHE A 1 104 ? 10.008 -0.324 -14.907 1.00 81.69 104 PHE A CA 1
ATOM 842 C C . PHE A 1 104 ? 11.496 0.037 -14.996 1.00 81.69 104 PHE A C 1
ATOM 844 O O . PHE A 1 104 ? 11.945 0.545 -16.022 1.00 81.69 104 PHE A O 1
ATOM 851 N N . LEU A 1 105 ? 12.274 -0.313 -13.973 1.00 79.75 105 LEU A N 1
ATOM 852 C CA . LEU A 1 105 ? 13.715 -0.106 -13.931 1.00 79.75 105 LEU A CA 1
ATOM 853 C C . LEU A 1 105 ? 14.419 -0.847 -15.072 1.00 79.75 105 LEU A C 1
ATOM 855 O O . LEU A 1 105 ? 15.185 -0.241 -15.812 1.00 79.75 105 LEU A O 1
ATOM 859 N N . THR A 1 106 ? 14.092 -2.124 -15.289 1.00 88.50 106 THR A N 1
ATOM 860 C CA . THR A 1 106 ? 14.632 -2.928 -16.399 1.00 88.50 106 THR A CA 1
ATOM 861 C C . THR A 1 106 ? 14.335 -2.287 -17.753 1.00 88.50 106 THR A C 1
ATOM 863 O O . THR A 1 106 ? 15.195 -2.262 -18.630 1.00 88.50 106 THR A O 1
ATOM 866 N N . HIS A 1 107 ? 13.117 -1.772 -17.948 1.00 88.31 107 HIS A N 1
ATOM 867 C CA . HIS A 1 107 ? 12.751 -1.083 -19.183 1.00 88.31 107 HIS A CA 1
ATOM 868 C C . HIS A 1 107 ? 13.590 0.186 -19.388 1.00 88.31 107 HIS A C 1
ATOM 870 O O . HIS A 1 107 ? 14.105 0.404 -20.482 1.00 88.31 107 HIS A O 1
ATOM 876 N N . ASN A 1 108 ? 13.756 0.996 -18.342 1.00 88.44 108 ASN A N 1
ATOM 877 C CA . ASN A 1 108 ? 14.531 2.234 -18.415 1.00 88.44 108 ASN A CA 1
ATOM 878 C C . ASN A 1 108 ? 16.025 1.969 -18.627 1.00 88.44 108 ASN A C 1
ATOM 880 O O . ASN A 1 108 ? 16.650 2.679 -19.408 1.00 88.44 108 ASN A O 1
ATOM 884 N N . ILE A 1 109 ? 16.581 0.926 -18.000 1.00 93.06 109 ILE A N 1
ATOM 885 C CA . ILE A 1 109 ? 17.967 0.493 -18.221 1.00 93.06 109 ILE A CA 1
ATOM 886 C C . ILE A 1 109 ? 18.159 0.099 -19.684 1.00 93.06 109 ILE A C 1
ATOM 888 O O . ILE A 1 109 ? 19.026 0.657 -20.341 1.00 93.06 109 ILE A O 1
ATOM 892 N N . LYS A 1 110 ? 17.300 -0.767 -20.235 1.00 95.00 110 LYS A N 1
ATOM 893 C CA . LYS A 1 110 ? 17.390 -1.170 -21.650 1.00 95.00 110 LYS A CA 1
ATOM 894 C C . LYS A 1 110 ? 17.264 0.009 -22.612 1.00 95.00 110 LYS A C 1
ATOM 896 O O . LYS A 1 110 ? 17.919 0.042 -23.648 1.00 95.00 110 LYS A O 1
ATOM 901 N N . GLN A 1 111 ? 16.405 0.974 -22.288 1.00 94.94 111 GLN A N 1
ATOM 902 C CA . GLN A 1 111 ? 16.273 2.194 -23.079 1.00 94.94 111 GLN A CA 1
ATOM 903 C C . GLN A 1 111 ? 17.554 3.038 -23.027 1.00 94.94 111 GLN A C 1
ATOM 905 O O . GLN A 1 111 ? 18.007 3.504 -24.069 1.00 94.94 111 GLN A O 1
ATOM 910 N N . ALA A 1 112 ? 18.142 3.210 -21.841 1.00 95.56 112 ALA A N 1
ATOM 911 C CA . ALA A 1 112 ? 19.393 3.938 -21.662 1.00 95.56 112 ALA A CA 1
ATOM 912 C C . ALA A 1 112 ? 20.575 3.231 -22.347 1.00 95.56 112 ALA A C 1
ATOM 914 O O . ALA A 1 112 ? 21.373 3.888 -23.008 1.00 95.56 112 ALA A O 1
ATOM 915 N N . GLU A 1 113 ? 20.655 1.901 -22.256 1.00 97.00 113 GLU A N 1
ATOM 916 C CA . GLU A 1 113 ? 21.645 1.080 -22.965 1.00 97.00 113 GLU A CA 1
ATOM 917 C C . GLU A 1 113 ? 21.535 1.267 -24.480 1.00 97.00 113 GLU A C 1
ATOM 919 O O . GLU A 1 113 ? 22.537 1.557 -25.127 1.00 97.00 113 GLU A O 1
ATOM 924 N N . SER A 1 114 ? 20.322 1.198 -25.039 1.00 97.25 114 SER A N 1
ATOM 925 C CA . SER A 1 114 ? 20.093 1.428 -26.473 1.00 97.25 114 SER A CA 1
ATOM 926 C C . SER A 1 114 ? 20.520 2.832 -26.908 1.00 97.25 114 SER A C 1
ATOM 928 O O . SER A 1 114 ? 21.165 2.983 -27.939 1.00 97.25 114 SER A O 1
ATOM 930 N N . GLN A 1 115 ? 20.195 3.865 -26.124 1.00 97.25 115 GLN A N 1
ATOM 931 C CA . GLN A 1 115 ? 20.601 5.244 -26.423 1.00 97.25 115 GLN A CA 1
ATOM 932 C C . GLN A 1 115 ? 22.120 5.432 -26.342 1.00 97.25 115 GLN A C 1
ATOM 934 O O . GLN A 1 115 ? 22.705 6.159 -27.148 1.00 97.25 115 GLN A O 1
ATOM 939 N N . CYS A 1 116 ? 22.759 4.780 -25.370 1.00 97.50 116 CYS A N 1
ATOM 940 C CA . CYS A 1 116 ? 24.207 4.772 -25.222 1.00 97.50 116 CYS A CA 1
ATOM 941 C C . CYS A 1 116 ? 24.874 4.096 -26.425 1.00 97.50 116 CYS A C 1
ATOM 943 O O . CYS A 1 116 ? 25.812 4.651 -26.989 1.00 97.50 116 CYS A O 1
ATOM 945 N N . GLU A 1 117 ? 24.353 2.948 -26.868 1.00 97.81 117 GLU A N 1
ATOM 946 C CA . GLU A 1 117 ? 24.860 2.229 -28.037 1.00 97.81 117 GLU A CA 1
ATOM 947 C C . GLU A 1 117 ? 24.726 3.059 -29.323 1.00 97.81 117 GLU A C 1
ATOM 949 O O . GLU A 1 117 ? 25.688 3.165 -30.084 1.00 97.81 117 GLU A O 1
ATOM 954 N N . ASP A 1 118 ? 23.579 3.708 -29.541 1.00 97.62 118 ASP A N 1
ATOM 955 C CA . ASP A 1 118 ? 23.367 4.591 -30.693 1.00 97.62 118 ASP A CA 1
ATOM 956 C C . ASP A 1 118 ? 24.350 5.773 -30.686 1.00 97.62 118 ASP A C 1
ATOM 958 O O . ASP A 1 118 ? 24.973 6.089 -31.705 1.00 97.62 118 ASP A O 1
ATOM 962 N N . THR A 1 119 ? 24.550 6.389 -29.516 1.00 97.62 119 THR A N 1
ATOM 963 C CA . THR A 1 119 ? 25.506 7.492 -29.341 1.00 97.62 119 THR A CA 1
ATOM 964 C C . THR A 1 119 ? 26.939 7.019 -29.583 1.00 97.62 119 THR A C 1
ATOM 966 O O . THR A 1 119 ? 27.695 7.678 -30.294 1.00 97.62 119 THR A O 1
ATOM 969 N N . LEU A 1 120 ? 27.315 5.859 -29.042 1.00 97.75 120 LEU A N 1
ATOM 970 C CA . LEU A 1 120 ? 28.636 5.264 -29.227 1.00 97.75 120 LEU A CA 1
ATOM 971 C C . LEU A 1 120 ? 28.912 4.966 -30.704 1.00 97.75 120 LEU A C 1
ATOM 973 O O . LEU A 1 120 ? 29.992 5.280 -31.199 1.00 97.75 120 LEU A O 1
ATOM 977 N N . ARG A 1 121 ? 27.932 4.414 -31.429 1.00 97.56 121 ARG A N 1
ATOM 978 C CA . ARG A 1 121 ? 28.039 4.173 -32.876 1.00 97.56 121 ARG A CA 1
ATOM 979 C C . ARG A 1 121 ? 28.237 5.474 -33.647 1.00 97.56 121 ARG A C 1
ATOM 981 O O . ARG A 1 121 ? 29.109 5.538 -34.511 1.00 97.56 121 ARG A O 1
ATOM 988 N N . GLN A 1 122 ? 27.485 6.523 -33.314 1.00 97.50 122 GLN A N 1
ATOM 989 C CA . GLN A 1 122 ? 27.653 7.838 -33.934 1.00 97.50 122 GLN A CA 1
ATOM 990 C C . GLN A 1 122 ? 29.058 8.408 -33.687 1.00 97.50 122 GLN A C 1
ATOM 992 O O . GLN A 1 122 ? 29.700 8.879 -34.624 1.00 97.50 122 GLN A O 1
ATOM 997 N N . GLN A 1 123 ? 29.553 8.338 -32.448 1.00 97.50 123 GLN A N 1
ATOM 998 C CA . GLN A 1 123 ? 30.902 8.799 -32.108 1.00 97.50 123 GLN A CA 1
ATOM 999 C C . GLN A 1 123 ? 31.984 7.980 -32.815 1.00 97.50 123 GLN A C 1
ATOM 1001 O O . GLN A 1 123 ? 32.943 8.545 -33.331 1.00 97.50 123 GLN A O 1
ATOM 1006 N N . SER A 1 124 ? 31.809 6.660 -32.906 1.00 97.62 124 SER A 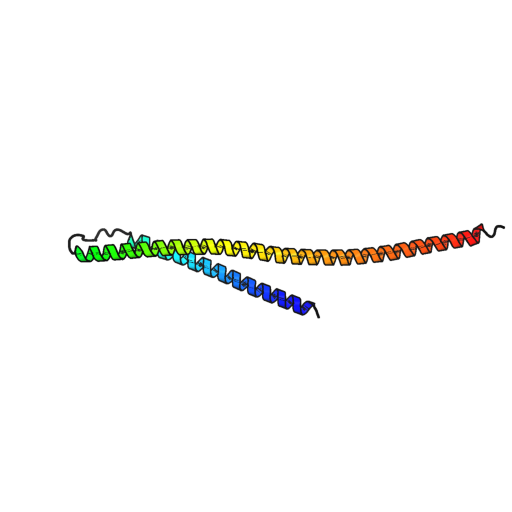N 1
ATOM 1007 C CA . SER A 1 124 ? 32.733 5.784 -33.625 1.00 97.62 124 SER A CA 1
ATOM 1008 C C . SER A 1 124 ? 32.814 6.137 -35.113 1.00 97.62 124 SER A C 1
ATOM 1010 O O . SER A 1 124 ? 33.918 6.211 -35.647 1.00 97.62 124 SER A O 1
ATOM 1012 N N . HIS A 1 125 ? 31.683 6.426 -35.763 1.00 97.50 125 HIS A N 1
ATOM 1013 C CA . HIS A 1 125 ? 31.668 6.878 -37.156 1.00 97.50 125 HIS A CA 1
ATOM 1014 C C . HIS A 1 125 ? 32.371 8.225 -37.350 1.00 97.50 125 HIS A C 1
ATOM 1016 O O . HIS A 1 125 ? 33.147 8.374 -38.291 1.00 97.50 125 HIS A O 1
ATOM 1022 N N . LEU A 1 126 ? 32.133 9.195 -36.460 1.00 97.44 126 LEU A N 1
ATOM 1023 C CA . LEU A 1 126 ? 32.816 10.492 -36.511 1.00 97.44 126 LEU A CA 1
ATOM 1024 C C . LEU A 1 126 ? 34.330 10.339 -36.336 1.00 97.44 126 LEU A C 1
ATOM 1026 O O . LEU A 1 126 ? 35.098 10.981 -37.045 1.00 97.44 126 LEU A O 1
ATOM 1030 N N . HIS A 1 127 ? 34.757 9.463 -35.425 1.00 97.50 127 HIS A N 1
ATOM 1031 C CA . HIS A 1 127 ? 36.170 9.195 -35.197 1.00 97.50 127 HIS A CA 1
ATOM 1032 C C . HIS A 1 127 ? 36.839 8.542 -36.414 1.00 97.50 127 HIS A C 1
ATOM 1034 O O . HIS A 1 127 ? 37.914 8.973 -36.809 1.00 97.50 127 HIS A O 1
ATOM 1040 N N . GLN A 1 128 ? 36.185 7.566 -37.053 1.00 97.56 128 GLN A N 1
ATOM 1041 C CA . GLN A 1 128 ? 36.691 6.930 -38.278 1.00 97.56 128 GLN A CA 1
ATOM 1042 C C . GLN A 1 128 ? 36.807 7.910 -39.452 1.00 97.56 128 GLN A C 1
ATOM 1044 O O . GLN A 1 128 ? 37.775 7.853 -40.210 1.00 97.56 128 GLN A O 1
ATOM 1049 N N . ALA A 1 129 ? 35.830 8.809 -39.609 1.00 97.50 129 ALA A N 1
ATOM 1050 C CA . ALA A 1 129 ? 35.884 9.848 -40.634 1.00 97.50 129 ALA A CA 1
ATOM 1051 C C . ALA A 1 129 ? 37.074 10.788 -40.397 1.00 97.50 129 ALA A C 1
ATOM 1053 O O . ALA A 1 129 ? 37.861 11.021 -41.309 1.00 97.50 129 ALA A O 1
ATOM 1054 N N . LEU A 1 130 ? 37.255 11.241 -39.152 1.00 97.69 130 LEU A N 1
ATOM 1055 C CA . LEU A 1 130 ? 38.381 12.092 -38.777 1.00 97.69 130 LEU A CA 1
ATOM 1056 C C . LEU A 1 130 ? 39.735 11.399 -38.990 1.00 97.69 130 LEU A C 1
ATOM 1058 O O . LEU A 1 130 ? 40.662 12.025 -39.489 1.00 97.69 130 LEU A O 1
ATOM 1062 N N . ASP A 1 131 ? 39.849 10.119 -38.636 1.00 97.62 131 ASP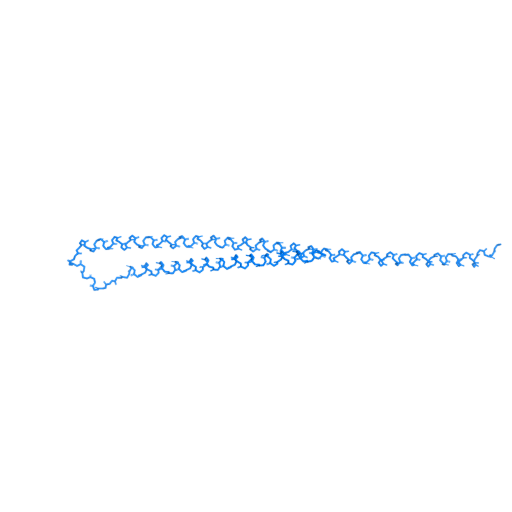 A N 1
ATOM 1063 C CA . ASP A 1 131 ? 41.067 9.325 -38.843 1.00 97.62 131 ASP A CA 1
ATOM 1064 C C . ASP A 1 131 ? 41.419 9.217 -40.338 1.00 97.62 131 ASP A C 1
ATOM 1066 O O . ASP A 1 131 ? 42.565 9.418 -40.739 1.00 97.62 131 ASP A O 1
ATOM 1070 N N . THR A 1 132 ? 40.404 9.016 -41.185 1.00 97.56 132 THR A N 1
ATOM 1071 C CA . THR A 1 132 ? 40.560 9.003 -42.648 1.00 97.56 132 THR A CA 1
ATOM 1072 C C . THR A 1 132 ? 41.021 10.364 -43.177 1.00 97.56 132 THR A C 1
ATOM 1074 O O . THR A 1 132 ? 41.955 10.426 -43.975 1.00 97.56 132 THR A O 1
ATOM 1077 N N . ASP A 1 133 ? 40.413 11.460 -42.716 1.00 97.75 133 ASP A N 1
ATOM 1078 C CA . ASP A 1 133 ? 40.792 12.819 -43.118 1.00 97.75 133 ASP A CA 1
ATOM 1079 C C . ASP A 1 133 ? 42.239 13.140 -42.718 1.00 97.75 133 ASP A C 1
ATOM 1081 O O . ASP A 1 133 ? 43.002 13.681 -43.520 1.00 97.75 133 ASP A O 1
ATOM 1085 N N . VAL A 1 134 ? 42.647 12.762 -41.502 1.00 97.50 134 VAL A N 1
ATOM 1086 C CA . VAL A 1 134 ? 44.026 12.932 -41.022 1.00 97.50 134 VAL A CA 1
ATOM 1087 C C . VAL A 1 134 ? 45.004 12.106 -41.849 1.00 97.50 134 VAL A C 1
ATOM 1089 O O . VAL A 1 134 ? 46.026 12.642 -42.276 1.00 97.50 134 VAL A O 1
ATOM 1092 N N . SER A 1 135 ? 44.689 10.841 -42.136 1.00 97.50 135 SER A N 1
ATOM 1093 C CA . SER A 1 135 ? 45.527 9.998 -42.992 1.00 97.50 135 SER A CA 1
ATOM 1094 C C . SER A 1 135 ? 45.691 10.595 -44.391 1.00 97.50 135 SER A C 1
ATOM 1096 O O . SER A 1 135 ? 46.802 10.615 -44.913 1.00 97.50 135 SER A O 1
ATOM 1098 N N . ASN A 1 136 ? 44.616 11.121 -44.984 1.00 97.75 136 ASN A N 1
ATOM 1099 C CA . ASN A 1 136 ? 44.663 11.764 -46.298 1.00 97.75 136 ASN A CA 1
ATOM 1100 C C . ASN A 1 136 ? 45.534 13.029 -46.285 1.00 97.75 136 ASN A C 1
ATOM 1102 O O . ASN A 1 136 ? 46.309 13.245 -47.215 1.00 97.75 136 ASN A O 1
ATOM 1106 N N . MET A 1 137 ? 45.443 13.848 -45.231 1.00 97.50 137 MET A N 1
ATOM 1107 C CA . MET A 1 137 ? 46.308 15.022 -45.067 1.00 97.50 137 MET A CA 1
ATOM 1108 C C . MET A 1 137 ? 47.783 14.631 -44.932 1.00 97.50 137 MET A C 1
ATOM 1110 O O . MET A 1 137 ? 48.635 15.284 -45.528 1.00 97.50 137 MET A O 1
ATOM 1114 N N . LEU A 1 138 ? 48.092 13.569 -44.181 1.00 96.56 138 LEU A N 1
ATOM 1115 C CA . LEU A 1 138 ? 49.464 13.072 -44.052 1.00 96.56 138 LEU A CA 1
ATOM 1116 C C . LEU A 1 138 ? 50.015 12.581 -45.395 1.00 96.56 138 LEU A C 1
ATOM 1118 O O . LEU A 1 138 ? 51.118 12.975 -45.755 1.00 96.56 138 LEU A O 1
ATOM 1122 N N . PHE A 1 139 ? 49.241 11.811 -46.166 1.00 96.38 139 PHE A N 1
ATOM 1123 C CA . PHE A 1 139 ? 49.664 11.368 -47.500 1.00 96.38 139 PHE A CA 1
ATOM 1124 C C . PHE A 1 139 ? 49.905 12.536 -48.461 1.00 96.38 139 PHE A C 1
ATOM 1126 O O . PHE A 1 139 ? 50.897 12.529 -49.182 1.00 96.38 139 PHE A O 1
ATOM 1133 N N . ALA A 1 140 ? 49.043 13.555 -48.447 1.00 95.56 140 ALA A N 1
ATOM 1134 C CA . ALA A 1 140 ? 49.237 14.747 -49.271 1.00 95.56 140 ALA A CA 1
ATOM 1135 C C . ALA A 1 140 ? 50.519 15.510 -48.889 1.00 95.56 140 ALA A C 1
ATOM 1137 O O . ALA A 1 140 ? 51.243 15.975 -49.765 1.00 95.56 140 ALA A O 1
ATOM 1138 N N . LEU A 1 141 ? 50.828 15.606 -47.589 1.00 94.00 141 LEU A N 1
ATOM 1139 C CA . LEU A 1 141 ? 52.084 16.196 -47.117 1.00 94.00 141 LEU A CA 1
ATOM 1140 C C . LEU A 1 141 ? 53.302 15.356 -47.523 1.00 94.00 141 LEU A C 1
ATOM 1142 O O . LEU A 1 141 ? 54.329 15.915 -47.897 1.00 94.00 141 LEU A O 1
ATOM 1146 N N . GLU A 1 142 ? 53.210 14.026 -47.456 1.00 94.00 142 GLU A N 1
ATOM 1147 C CA . GLU A 1 142 ? 54.274 13.124 -47.914 1.00 94.00 142 GLU A CA 1
ATOM 1148 C C . GLU A 1 142 ? 54.529 13.259 -49.422 1.00 94.00 142 GLU A C 1
ATOM 1150 O O . GLU A 1 142 ? 55.688 13.320 -49.831 1.00 94.00 142 GLU A O 1
ATOM 1155 N N . GLU A 1 143 ? 53.474 13.357 -50.236 1.00 92.56 143 GLU A N 1
ATOM 1156 C CA . GLU A 1 143 ? 53.556 13.596 -51.683 1.00 92.56 143 GLU A CA 1
ATOM 1157 C C . GLU A 1 143 ? 54.176 14.967 -51.991 1.00 92.56 143 GLU A C 1
ATOM 1159 O O . GLU A 1 143 ? 55.114 15.058 -52.779 1.00 92.56 143 GLU A O 1
ATOM 1164 N N . GLU A 1 144 ? 53.749 16.025 -51.295 1.00 92.00 144 GLU A N 1
ATOM 1165 C CA . GLU A 1 144 ? 54.330 17.362 -51.448 1.00 92.00 144 GLU A CA 1
ATOM 1166 C C . GLU A 1 144 ? 55.819 17.383 -51.066 1.00 92.00 144 GLU A C 1
ATOM 1168 O O . GLU A 1 144 ? 56.630 18.025 -51.740 1.00 92.00 144 GLU A O 1
ATOM 1173 N N . ILE A 1 145 ? 56.217 16.662 -50.013 1.00 90.44 145 ILE A N 1
ATOM 1174 C CA . ILE A 1 145 ? 57.631 16.516 -49.645 1.00 90.44 145 ILE A CA 1
ATOM 1175 C C . ILE A 1 145 ? 58.388 15.732 -50.720 1.00 90.44 145 ILE A C 1
ATOM 1177 O O . ILE A 1 145 ? 59.505 16.119 -51.077 1.00 90.44 145 ILE A O 1
ATOM 1181 N N . ALA A 1 146 ? 57.801 14.651 -51.240 1.00 90.50 146 ALA A N 1
ATOM 1182 C CA . ALA A 1 146 ? 58.392 13.855 -52.308 1.00 90.50 146 ALA A CA 1
ATOM 1183 C C . ALA A 1 146 ? 58.699 14.726 -53.538 1.00 90.50 146 ALA A C 1
ATOM 1185 O O . ALA A 1 146 ? 59.845 14.778 -53.993 1.00 90.50 146 ALA A O 1
ATOM 1186 N N . ASP A 1 147 ? 57.705 15.486 -53.994 1.00 90.12 147 ASP A N 1
ATOM 1187 C CA . ASP A 1 147 ? 57.809 16.365 -55.155 1.00 90.12 147 ASP A CA 1
ATOM 1188 C C . ASP A 1 147 ? 58.782 17.530 -54.923 1.00 90.12 147 ASP A C 1
ATOM 1190 O O . ASP A 1 147 ? 59.577 17.862 -55.795 1.00 90.12 147 ASP A O 1
ATOM 1194 N N . ASN A 1 148 ? 58.788 18.162 -53.749 1.00 86.75 148 ASN A N 1
ATOM 1195 C CA . ASN A 1 148 ? 59.610 19.360 -53.546 1.00 86.75 148 ASN A CA 1
ATOM 1196 C C . ASN A 1 148 ? 61.056 19.069 -53.117 1.00 86.75 148 ASN A C 1
ATOM 1198 O O . ASN A 1 148 ? 61.941 19.878 -53.397 1.00 86.75 148 ASN A O 1
ATOM 1202 N N . PHE A 1 149 ? 61.325 17.944 -52.445 1.00 79.50 149 PHE A N 1
ATOM 1203 C CA . PHE A 1 149 ? 62.653 17.660 -51.880 1.00 79.50 149 PHE A CA 1
ATOM 1204 C C . PHE A 1 149 ? 63.436 16.573 -52.625 1.00 79.50 149 PHE A C 1
ATOM 1206 O O . PHE A 1 149 ? 64.667 16.631 -52.619 1.00 79.50 149 PHE A O 1
ATOM 1213 N N . PHE A 1 150 ? 62.785 15.619 -53.305 1.00 67.38 150 PHE A N 1
ATOM 1214 C CA . PHE A 1 150 ? 63.502 14.603 -54.095 1.00 67.38 150 PHE A CA 1
ATOM 1215 C C . PHE A 1 150 ? 63.776 15.025 -55.544 1.00 67.38 150 PHE A C 1
ATOM 1217 O O . PHE A 1 150 ? 64.567 14.375 -56.220 1.00 67.38 150 PHE A O 1
ATOM 1224 N N . LEU A 1 151 ? 63.256 16.174 -55.991 1.00 54.69 151 LEU A N 1
ATOM 1225 C CA . LEU A 1 151 ? 63.672 16.844 -57.235 1.00 54.69 151 LEU A CA 1
ATOM 1226 C C . LEU A 1 151 ? 65.087 17.475 -57.157 1.00 54.69 151 LEU A C 1
ATOM 1228 O O . LEU A 1 151 ? 65.492 18.214 -58.052 1.00 54.69 151 LEU A O 1
ATOM 1232 N N . GLY A 1 152 ? 65.850 17.174 -56.099 1.00 52.34 152 GLY A N 1
ATOM 1233 C CA . GLY A 1 152 ? 67.215 17.649 -55.860 1.00 52.34 152 GLY A CA 1
ATOM 1234 C C . GLY A 1 152 ? 68.355 16.656 -56.137 1.00 52.34 152 GLY A C 1
ATOM 1235 O O . GLY A 1 152 ? 69.485 16.966 -55.755 1.00 52.34 152 GLY A O 1
ATOM 1236 N N . HIS A 1 153 ? 68.110 15.499 -56.768 1.00 42.84 153 HIS A N 1
ATOM 1237 C CA . HIS A 1 153 ? 69.174 14.588 -57.225 1.00 42.84 153 HIS A CA 1
ATOM 1238 C C . HIS A 1 153 ? 69.103 14.282 -58.720 1.00 42.84 153 HIS A C 1
ATOM 1240 O O . HIS A 1 153 ? 68.054 13.782 -59.178 1.00 42.84 153 HIS A O 1
#